Protein AF-A0A9E5YGX7-F1 (afdb_monomer_lite)

Foldseek 3Di:
DAAAPPPRDDDPPDDNLQRHDPVCCVPVVVPSVVVNVVSVQQPDADEAEWDDDDDPSPVDDTAAPVNSVVVQVVCVVVPHNHYYYPPVVRHDHDDD

pLDDT: mean 95.42, std 3.0, range [78.56, 98.44]

Secondary struct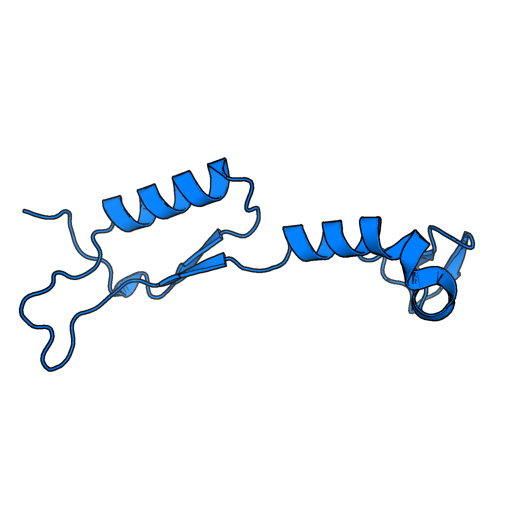ure (DSSP, 8-state):
-EE-TTT--EETTS-TTT-S-HHHHHHSHHHHHHHHHHHHHHHS-EEEEPP---TT-TTSPPPBHHHHHHHHHHHHHTT-SSEEEE-GGG-BSPP-

Sequence (96 aa):
MGTCNYCNTSGRTISNTIGYCADCIRDHFDVVWPQIKKVHDQSIPYSLLAFYPQFYLNDLPTTAKSHALRCREVALDAGLANVNIGNIHLLSKDYS

Radius of gyration: 20.81 Å; chains: 1; bounding box: 41×23×53 Å

Structure (mmCIF, N/CA/C/O backbone):
data_AF-A0A9E5YGX7-F1
#
_entry.id   AF-A0A9E5YGX7-F1
#
loop_
_atom_site.group_PDB
_atom_site.id
_atom_site.type_symbol
_atom_site.label_atom_id
_atom_site.label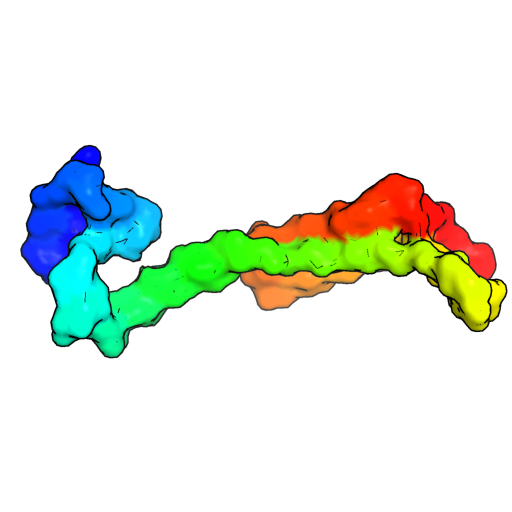_alt_id
_atom_site.label_comp_id
_atom_site.label_asym_id
_atom_site.label_entity_id
_atom_site.label_seq_id
_atom_site.pdbx_PDB_ins_code
_atom_site.Cartn_x
_atom_site.Cartn_y
_atom_site.Cartn_z
_atom_site.occupancy
_atom_site.B_iso_or_equiv
_atom_site.auth_seq_id
_atom_site.auth_comp_id
_atom_site.auth_asym_id
_atom_site.auth_atom_id
_atom_site.pdbx_PDB_model_num
ATOM 1 N N . MET A 1 1 ? -3.851 4.998 26.954 1.00 88.06 1 MET A N 1
ATOM 2 C CA . MET A 1 1 ? -4.954 4.050 27.214 1.00 88.06 1 MET A CA 1
ATOM 3 C C . MET A 1 1 ? -5.921 4.211 26.064 1.00 88.06 1 MET A C 1
ATOM 5 O O . MET A 1 1 ? -6.280 5.352 25.811 1.00 88.06 1 MET A O 1
ATOM 9 N N . GLY A 1 2 ? -6.206 3.147 25.315 1.00 95.38 2 GLY A N 1
ATOM 10 C CA . GLY A 1 2 ? -7.111 3.233 24.170 1.00 95.38 2 GL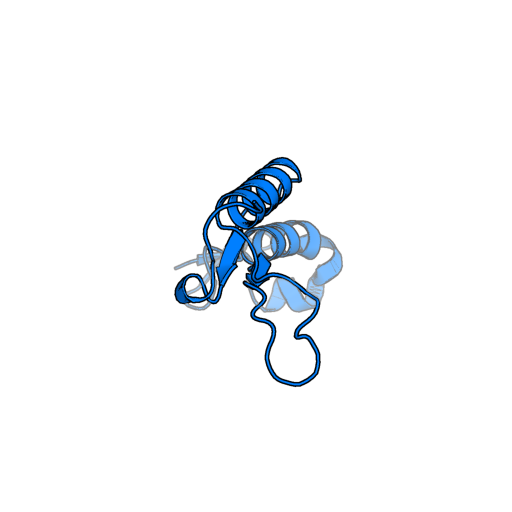Y A CA 1
ATOM 11 C C . GLY A 1 2 ? -8.540 2.884 24.535 1.00 95.38 2 GLY A C 1
ATOM 12 O O . GLY A 1 2 ? -8.769 2.265 25.575 1.00 95.38 2 GLY A O 1
ATOM 13 N N . THR A 1 3 ? -9.474 3.282 23.676 1.00 97.56 3 THR A N 1
ATOM 14 C CA . THR A 1 3 ? -10.917 3.120 23.878 1.00 97.56 3 THR A CA 1
ATOM 15 C C . THR A 1 3 ? -11.517 2.347 22.711 1.00 97.56 3 THR A C 1
ATOM 17 O O . THR A 1 3 ? -11.168 2.590 21.559 1.00 97.56 3 THR A O 1
ATOM 20 N N . CYS A 1 4 ? -12.392 1.389 23.011 1.00 97.62 4 CYS A N 1
ATOM 21 C CA . CYS A 1 4 ? -13.130 0.645 21.998 1.00 97.62 4 CYS A CA 1
ATOM 22 C C . CYS A 1 4 ? -14.292 1.485 21.454 1.00 97.62 4 CYS A C 1
ATOM 24 O O . CYS A 1 4 ? -15.166 1.883 22.218 1.00 97.62 4 CYS A O 1
ATOM 26 N N . ASN A 1 5 ? -14.360 1.669 20.139 1.00 97.25 5 ASN A N 1
ATOM 27 C CA . ASN A 1 5 ? -15.417 2.427 19.467 1.00 97.25 5 ASN A CA 1
ATOM 28 C C . ASN A 1 5 ? -16.765 1.680 19.399 1.00 97.25 5 ASN A C 1
ATOM 30 O O . ASN A 1 5 ? -17.759 2.270 18.993 1.00 97.25 5 ASN A O 1
ATOM 34 N N . TYR A 1 6 ? -16.809 0.394 19.780 1.00 97.50 6 TYR A N 1
ATOM 35 C CA . TYR A 1 6 ? -18.046 -0.396 19.846 1.00 97.50 6 TYR A CA 1
ATOM 36 C C . TYR A 1 6 ? -18.651 -0.412 21.259 1.00 97.50 6 TYR A C 1
ATOM 38 O O . TYR A 1 6 ? -19.779 0.025 21.457 1.00 97.50 6 TYR A O 1
ATOM 46 N N . CYS A 1 7 ? -17.899 -0.885 22.264 1.00 97.50 7 CYS A N 1
ATOM 47 C CA . CYS A 1 7 ? -18.395 -1.034 23.641 1.00 97.50 7 CYS A CA 1
ATOM 48 C C . CYS A 1 7 ? -17.987 0.099 24.598 1.00 97.50 7 CYS A C 1
ATOM 50 O O . CYS A 1 7 ? -18.325 0.046 25.778 1.00 97.50 7 CYS A O 1
ATOM 52 N N . ASN A 1 8 ? -17.229 1.098 24.132 1.00 97.50 8 ASN A N 1
ATOM 53 C CA . ASN A 1 8 ? -16.738 2.248 24.910 1.00 97.50 8 ASN A CA 1
ATOM 54 C C . ASN A 1 8 ? -15.806 1.915 26.091 1.00 97.50 8 ASN A C 1
ATOM 56 O O . ASN A 1 8 ? -15.463 2.795 26.880 1.00 97.50 8 ASN A O 1
ATOM 60 N N . THR A 1 9 ? -15.347 0.667 26.217 1.00 97.12 9 THR A N 1
ATOM 61 C CA . THR A 1 9 ? -14.396 0.288 27.271 1.00 97.12 9 THR A CA 1
ATOM 62 C C . THR A 1 9 ? -13.001 0.824 26.962 1.00 97.12 9 THR A C 1
ATOM 64 O O . THR A 1 9 ? -12.525 0.730 25.828 1.00 97.12 9 THR A O 1
ATOM 67 N N . SER A 1 10 ? -12.331 1.339 27.993 1.00 97.31 10 SER A N 1
ATOM 68 C CA . SER A 1 10 ? -10.945 1.805 27.929 1.00 97.31 10 SER A CA 1
ATOM 69 C C . SER A 1 10 ? -9.983 0.769 28.513 1.00 97.31 10 SER A C 1
ATOM 71 O O . SER A 1 10 ? -10.274 0.139 29.526 1.00 97.31 10 SER A O 1
ATOM 73 N N . GLY A 1 11 ? -8.806 0.605 27.909 1.00 96.56 11 GLY A N 1
ATOM 74 C CA . GLY A 1 11 ? -7.832 -0.402 28.328 1.00 96.56 11 GLY A CA 1
ATOM 75 C C . GLY A 1 11 ? -6.409 -0.107 27.864 1.00 96.56 11 GLY A C 1
ATOM 76 O O . GLY A 1 11 ? -6.175 0.594 26.878 1.00 96.56 11 GLY A O 1
ATOM 77 N N . ARG A 1 12 ? -5.415 -0.633 28.593 1.00 96.88 12 ARG A N 1
ATOM 78 C CA . ARG A 1 12 ? -3.991 -0.485 28.225 1.00 96.88 12 ARG A CA 1
ATOM 79 C C . ARG A 1 12 ? -3.617 -1.286 26.979 1.00 96.88 12 ARG A C 1
ATOM 81 O O . ARG A 1 12 ? -2.714 -0.884 26.261 1.00 96.88 12 ARG A O 1
ATOM 88 N N . THR A 1 13 ? -4.317 -2.389 26.736 1.00 96.06 13 THR A N 1
ATOM 89 C CA . THR A 1 13 ? -4.109 -3.292 25.596 1.00 96.06 13 THR A CA 1
ATOM 90 C C . THR A 1 13 ? -4.936 -2.909 24.367 1.00 96.06 13 THR A C 1
ATOM 92 O O . THR A 1 13 ? -4.821 -3.558 23.333 1.00 96.06 13 THR A O 1
ATOM 95 N N . ILE A 1 14 ? -5.763 -1.859 24.456 1.00 96.88 14 ILE A N 1
ATOM 96 C CA . ILE A 1 14 ? -6.549 -1.354 23.326 1.00 96.88 14 ILE A CA 1
ATOM 97 C C . ILE A 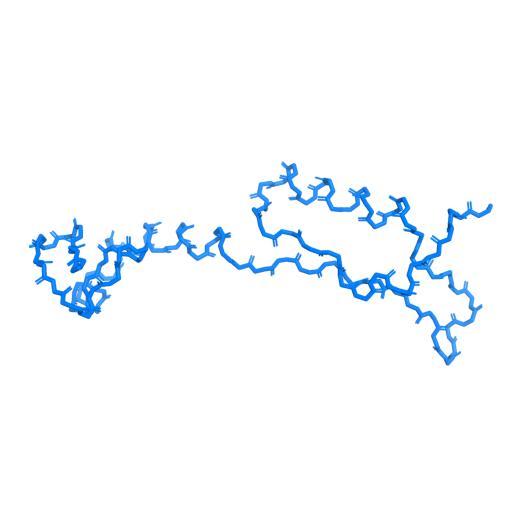1 14 ? -5.697 -0.345 22.553 1.00 96.88 14 ILE A C 1
ATOM 99 O O . ILE A 1 14 ? -5.220 0.643 23.115 1.00 96.88 14 ILE A O 1
ATOM 103 N N . SER A 1 15 ? -5.516 -0.593 21.255 1.00 95.00 15 SER A N 1
ATOM 104 C CA . SER A 1 15 ? -4.820 0.318 20.344 1.00 95.00 15 SER A CA 1
ATOM 105 C C . SER A 1 15 ? -5.715 1.500 19.967 1.00 95.00 15 SER A C 1
ATOM 107 O O . SER A 1 15 ? -6.854 1.297 19.556 1.00 95.00 15 SER A O 1
ATOM 109 N N . ASN A 1 16 ? -5.179 2.723 20.027 1.00 93.56 16 ASN A N 1
ATOM 110 C CA . ASN A 1 16 ? -5.850 3.923 19.504 1.00 93.56 16 ASN A CA 1
ATOM 111 C C . ASN A 1 16 ? -5.954 3.933 17.972 1.00 93.56 16 ASN A C 1
ATOM 113 O O . ASN A 1 16 ? -6.798 4.630 17.424 1.00 93.56 16 ASN A O 1
ATOM 117 N N . THR A 1 17 ? -5.091 3.179 17.287 1.00 94.06 17 THR A N 1
ATOM 118 C CA . THR A 1 17 ? -5.079 3.091 15.823 1.00 94.06 17 THR A CA 1
ATOM 119 C C . THR A 1 17 ? -6.140 2.120 15.323 1.00 94.06 17 THR A C 1
ATOM 121 O O . THR A 1 17 ? -6.886 2.452 14.413 1.00 94.06 17 THR A O 1
ATOM 124 N N . ILE A 1 18 ? -6.236 0.931 15.932 1.00 94.62 18 ILE A N 1
ATOM 125 C CA . ILE A 1 18 ? -7.282 -0.044 15.578 1.00 94.62 18 ILE A CA 1
ATOM 126 C C . ILE A 1 18 ? -8.635 0.409 16.144 1.00 94.62 18 ILE A C 1
ATOM 128 O O . ILE A 1 18 ? -9.649 0.289 15.468 1.00 94.62 18 ILE A O 1
ATOM 132 N N . GLY A 1 19 ? -8.659 0.946 17.370 1.00 95.94 19 GLY A N 1
ATOM 133 C CA . GLY A 1 19 ? -9.852 1.541 17.980 1.00 95.94 19 GLY A CA 1
ATOM 134 C C . GLY A 1 19 ? -10.899 0.542 18.479 1.00 95.94 19 GLY A C 1
ATOM 135 O O . GLY A 1 19 ? -12.011 0.945 18.799 1.00 95.94 19 GLY A O 1
ATOM 136 N N . TYR A 1 20 ? -10.580 -0.752 18.558 1.00 97.50 20 TYR A N 1
ATOM 137 C CA . TYR A 1 20 ? -11.488 -1.789 19.062 1.00 97.50 20 TYR A CA 1
ATOM 138 C C . TYR A 1 20 ? -10.763 -2.718 20.040 1.00 97.50 20 TYR A C 1
ATOM 140 O O . TYR A 1 20 ? -9.572 -2.994 19.885 1.00 97.50 20 TYR A O 1
ATOM 148 N N . CYS A 1 21 ? -11.470 -3.185 21.073 1.00 97.19 21 CYS A N 1
ATOM 149 C CA . CYS A 1 21 ? -10.939 -4.193 21.988 1.00 97.19 21 CYS A CA 1
ATOM 150 C C . CYS A 1 21 ? -10.986 -5.591 21.356 1.00 97.19 21 CYS A C 1
ATOM 152 O O . CYS A 1 21 ? -11.727 -5.838 20.406 1.00 97.19 21 CYS A O 1
ATOM 154 N N . ALA A 1 22 ? -10.209 -6.519 21.915 1.00 97.12 22 ALA A N 1
ATOM 155 C CA . ALA A 1 22 ? -10.113 -7.877 21.392 1.00 97.12 22 ALA A CA 1
ATOM 156 C C . ALA A 1 22 ? -11.457 -8.632 21.425 1.00 97.12 22 ALA A C 1
ATOM 158 O O . ALA A 1 22 ? -11.719 -9.417 20.520 1.00 97.12 22 ALA A O 1
ATOM 159 N N . ASP A 1 23 ? -12.308 -8.375 22.421 1.00 97.88 23 ASP A N 1
ATOM 160 C CA . ASP A 1 23 ? -13.607 -9.048 22.561 1.00 97.88 23 ASP A CA 1
ATOM 161 C C . ASP A 1 23 ? -14.576 -8.601 21.459 1.00 97.88 23 ASP A C 1
ATOM 163 O O . ASP A 1 23 ? -15.079 -9.426 20.706 1.00 97.88 23 ASP A O 1
ATOM 167 N N . CYS A 1 24 ? -14.725 -7.288 21.239 1.00 97.81 24 CYS A N 1
ATOM 168 C CA . CYS A 1 24 ? -15.575 -6.770 20.160 1.00 97.81 24 CYS A CA 1
ATOM 169 C C . CYS A 1 24 ? -15.103 -7.193 18.763 1.00 97.81 24 CYS A C 1
ATOM 171 O O . CYS A 1 24 ? -15.930 -7.397 17.881 1.00 97.81 24 CYS A O 1
ATOM 173 N N . ILE A 1 25 ? -13.791 -7.342 18.549 1.00 97.31 25 ILE A N 1
ATOM 174 C CA . ILE A 1 25 ? -13.261 -7.854 17.277 1.00 97.31 25 ILE A CA 1
ATOM 175 C C . ILE A 1 25 ? -13.690 -9.307 17.047 1.00 97.31 25 ILE A C 1
ATOM 177 O O . ILE A 1 25 ? -14.002 -9.662 15.916 1.00 97.31 25 ILE A O 1
ATOM 181 N N . ARG A 1 26 ? -13.706 -10.145 18.089 1.00 97.56 26 ARG A N 1
ATOM 182 C CA . ARG A 1 26 ? -14.077 -11.563 17.973 1.00 97.56 26 ARG A CA 1
ATOM 183 C C . ARG A 1 26 ? -15.586 -11.766 17.875 1.00 97.56 26 ARG A C 1
ATOM 185 O O . ARG A 1 26 ? -16.025 -12.556 17.048 1.00 97.56 26 ARG A O 1
ATOM 192 N N . ASP A 1 27 ? -16.355 -11.032 18.674 1.00 98.38 27 ASP A N 1
ATOM 193 C CA . ASP A 1 27 ? -17.791 -11.279 18.852 1.00 98.38 27 ASP A CA 1
ATOM 194 C C . ASP A 1 27 ? -18.669 -10.473 17.883 1.00 98.38 27 ASP A C 1
ATOM 196 O O . ASP A 1 27 ? -19.828 -10.816 17.645 1.00 98.38 27 ASP A O 1
ATOM 200 N N . HIS A 1 28 ? -18.135 -9.385 17.318 1.00 97.69 28 HIS A N 1
ATOM 201 C CA . HIS A 1 28 ? -18.878 -8.445 16.472 1.00 97.69 28 HIS A CA 1
ATOM 202 C C . HIS A 1 28 ? -18.122 -8.098 15.186 1.00 97.69 28 HIS A C 1
ATOM 204 O O . HIS A 1 28 ? -18.234 -6.978 14.681 1.00 97.69 28 HIS A O 1
ATOM 210 N N . PHE A 1 29 ? -17.347 -9.054 14.661 1.00 97.38 29 PHE A N 1
ATOM 211 C CA . PHE A 1 29 ? -16.433 -8.837 13.540 1.00 97.38 29 PHE A CA 1
ATOM 212 C C . PHE A 1 29 ? -17.109 -8.154 12.348 1.00 97.38 29 PHE A C 1
ATOM 214 O O . PHE A 1 29 ? -16.612 -7.133 11.887 1.00 97.38 29 PHE A O 1
ATOM 221 N N . ASP A 1 30 ? -18.276 -8.630 11.912 1.00 97.81 30 ASP A N 1
ATOM 222 C CA . ASP A 1 30 ? -18.984 -8.074 10.748 1.00 97.81 30 ASP A CA 1
ATOM 223 C C . ASP A 1 30 ? -19.356 -6.591 10.911 1.00 97.81 30 ASP A C 1
ATOM 225 O O . ASP A 1 30 ? -19.413 -5.845 9.934 1.00 97.81 30 ASP A O 1
ATOM 229 N N . VAL A 1 31 ? -19.571 -6.144 12.152 1.00 97.25 31 VAL A N 1
ATOM 230 C CA . VAL A 1 31 ? -19.933 -4.757 12.469 1.00 97.25 31 VAL A CA 1
ATOM 231 C C . VAL A 1 31 ? -18.700 -3.859 12.551 1.00 97.25 31 VAL A C 1
ATOM 233 O O . VAL A 1 31 ? -18.750 -2.711 12.111 1.00 97.25 31 VAL A O 1
ATOM 236 N N . VAL A 1 32 ? -17.594 -4.355 13.115 1.00 97.19 32 VAL A N 1
ATOM 237 C CA . VAL A 1 32 ? -16.381 -3.549 13.359 1.00 97.19 32 VAL A CA 1
ATOM 238 C C . VAL A 1 32 ? -15.364 -3.619 12.216 1.00 97.19 32 VAL A C 1
ATOM 240 O O . VAL A 1 32 ? -14.527 -2.723 12.063 1.00 97.19 32 VAL A O 1
ATOM 243 N N . TRP A 1 33 ? -15.426 -4.670 11.395 1.00 97.38 33 TRP A N 1
ATOM 244 C CA . TRP A 1 33 ? -14.497 -4.919 10.297 1.00 97.38 33 TRP A CA 1
ATOM 245 C C . TRP A 1 33 ? -14.426 -3.781 9.277 1.00 97.38 33 TRP A C 1
ATOM 247 O O . TRP A 1 33 ? -13.307 -3.435 8.902 1.00 97.38 33 TRP A O 1
ATOM 257 N N . PRO A 1 34 ? -15.523 -3.126 8.847 1.00 96.44 34 PRO A N 1
ATOM 258 C CA . PRO A 1 34 ? -15.435 -2.051 7.858 1.00 96.44 34 PRO A CA 1
ATOM 259 C C . PRO A 1 34 ? -14.494 -0.910 8.271 1.00 96.44 34 PRO A C 1
ATOM 261 O O . PRO A 1 34 ? -13.813 -0.330 7.428 1.00 96.44 34 PRO A O 1
ATOM 264 N N . GLN A 1 35 ? -14.423 -0.585 9.562 1.00 94.75 35 GLN A N 1
ATOM 265 C CA . GLN A 1 35 ? -13.531 0.436 10.105 1.00 94.75 35 GLN A CA 1
ATOM 266 C C . GLN A 1 35 ? -12.105 -0.102 10.267 1.00 94.75 35 GLN A C 1
ATOM 268 O O . GLN A 1 35 ? -11.159 0.580 9.881 1.00 94.75 35 GLN A O 1
ATOM 273 N N . ILE A 1 36 ? -11.943 -1.328 10.776 1.00 95.62 36 ILE A N 1
ATOM 274 C CA . ILE A 1 36 ? -10.627 -1.979 10.919 1.00 95.62 36 ILE A CA 1
ATOM 275 C C . ILE A 1 36 ? -9.956 -2.141 9.549 1.00 95.62 36 ILE A C 1
ATOM 277 O O . ILE A 1 36 ? -8.776 -1.828 9.385 1.00 95.62 36 ILE A O 1
ATOM 281 N N . LYS A 1 37 ? -10.724 -2.546 8.535 1.00 95.44 37 LYS A N 1
ATOM 282 C CA . LYS A 1 37 ? -10.269 -2.674 7.152 1.00 95.44 37 LYS A CA 1
ATOM 283 C C . LYS A 1 37 ? -9.697 -1.361 6.626 1.00 95.44 37 LYS A C 1
ATOM 285 O O . LYS A 1 37 ? -8.626 -1.386 6.037 1.00 95.44 37 LYS A O 1
ATOM 290 N N . LYS A 1 38 ? -10.345 -0.218 6.881 1.00 92.31 38 LYS A N 1
ATOM 291 C CA . LYS A 1 38 ? -9.833 1.096 6.441 1.00 92.31 38 LYS A CA 1
ATOM 292 C C . LYS A 1 38 ? -8.442 1.396 7.002 1.00 92.31 38 LYS A C 1
ATOM 294 O O . LYS A 1 38 ? -7.601 1.925 6.283 1.00 92.31 38 LYS A O 1
ATOM 299 N N . VAL A 1 39 ? -8.190 1.033 8.260 1.00 92.62 39 VAL A N 1
ATOM 300 C CA . VAL A 1 39 ? -6.873 1.200 8.899 1.00 92.62 39 VAL A CA 1
ATOM 301 C C . VAL A 1 39 ? -5.824 0.306 8.228 1.00 92.62 39 VAL A C 1
ATOM 303 O O . VAL A 1 39 ? -4.699 0.742 7.970 1.00 92.62 39 VAL A O 1
ATOM 306 N N . HIS A 1 40 ? -6.183 -0.938 7.904 1.00 92.31 40 HIS A N 1
ATOM 307 C CA . HIS A 1 40 ? -5.296 -1.838 7.167 1.00 92.31 40 HIS A CA 1
ATOM 308 C C . HIS A 1 40 ? -5.028 -1.353 5.741 1.00 92.31 40 HIS A C 1
ATOM 310 O O . HIS A 1 40 ? -3.868 -1.248 5.356 1.00 92.31 40 HIS A O 1
ATOM 316 N N . ASP A 1 41 ? -6.060 -0.982 4.986 1.00 91.94 41 ASP A N 1
ATOM 317 C CA . ASP A 1 41 ? -5.932 -0.514 3.600 1.00 91.94 41 ASP A CA 1
ATOM 318 C C . ASP A 1 41 ? -4.941 0.658 3.476 1.00 91.94 41 ASP A C 1
ATOM 320 O O . ASP A 1 41 ? -4.157 0.714 2.534 1.00 91.94 41 ASP A O 1
ATOM 324 N N . GLN A 1 42 ? -4.925 1.572 4.451 1.00 89.56 42 GLN A N 1
ATOM 325 C CA . GLN A 1 42 ? -4.007 2.716 4.466 1.00 89.56 42 GLN A CA 1
ATOM 326 C C . GLN A 1 42 ? -2.563 2.354 4.841 1.00 89.56 42 GLN A C 1
ATOM 328 O O . GLN A 1 42 ? -1.640 3.096 4.506 1.00 89.56 42 GLN A O 1
ATOM 333 N N . SER A 1 43 ? -2.356 1.252 5.562 1.00 90.75 43 SER A N 1
ATOM 334 C CA . SER A 1 43 ? -1.046 0.873 6.103 1.00 90.75 43 SER A CA 1
ATOM 335 C C . SER A 1 43 ? -0.332 -0.200 5.287 1.00 90.75 43 SER A C 1
ATOM 337 O O . SER A 1 43 ? 0.895 -0.285 5.372 1.00 90.75 43 SER A O 1
ATOM 339 N N . ILE A 1 44 ? -1.050 -0.981 4.473 1.00 93.69 44 ILE A N 1
ATOM 340 C CA . ILE A 1 44 ? -0.454 -2.019 3.623 1.00 93.69 44 ILE A CA 1
ATOM 341 C C . ILE A 1 44 ? 0.521 -1.368 2.626 1.00 93.69 44 ILE A C 1
ATOM 343 O O . ILE A 1 44 ? 0.109 -0.524 1.828 1.00 93.69 44 ILE A O 1
ATOM 347 N N . PRO A 1 45 ? 1.815 -1.735 2.653 1.00 94.81 45 PRO A N 1
ATOM 348 C CA . PRO A 1 45 ? 2.793 -1.162 1.745 1.00 94.81 45 PRO A CA 1
ATOM 349 C C . PRO A 1 45 ? 2.595 -1.684 0.320 1.00 94.81 45 PRO A C 1
ATOM 351 O O . PRO A 1 45 ? 2.469 -2.887 0.091 1.00 94.81 45 PRO A O 1
ATOM 354 N N . TYR A 1 46 ? 2.657 -0.774 -0.646 1.00 95.88 46 TYR A N 1
ATOM 355 C CA . TYR A 1 46 ? 2.729 -1.071 -2.070 1.00 95.88 46 TYR A CA 1
ATOM 356 C C . TYR A 1 46 ? 4.131 -0.728 -2.588 1.00 95.88 46 TYR A C 1
ATOM 358 O O . TYR A 1 46 ? 4.475 0.438 -2.799 1.00 95.88 46 TYR A O 1
ATOM 366 N N . SER A 1 47 ? 4.968 -1.756 -2.736 1.00 96.19 47 SER A N 1
ATOM 367 C CA . SER A 1 47 ? 6.373 -1.614 -3.133 1.00 96.19 47 SER A CA 1
ATOM 368 C C . SER A 1 47 ? 6.565 -1.872 -4.628 1.00 96.19 47 SER A C 1
ATOM 370 O O . SER A 1 47 ? 6.451 -3.002 -5.096 1.00 96.19 47 SER A O 1
ATOM 372 N N . LEU A 1 48 ? 6.922 -0.824 -5.368 1.00 97.44 48 LEU A N 1
ATOM 373 C CA . LEU A 1 48 ? 7.339 -0.887 -6.767 1.00 97.44 48 LEU A CA 1
ATOM 374 C C . LEU A 1 48 ? 8.825 -1.257 -6.830 1.00 97.44 48 LEU A C 1
ATOM 376 O O . LEU A 1 48 ? 9.674 -0.467 -6.423 1.00 97.44 48 LEU A O 1
ATOM 380 N N . LEU A 1 49 ? 9.160 -2.454 -7.307 1.00 96.94 49 LEU A N 1
ATOM 381 C CA . LEU A 1 49 ? 10.548 -2.922 -7.347 1.00 96.94 49 LEU A CA 1
ATOM 382 C C . LEU A 1 49 ? 11.242 -2.496 -8.643 1.00 96.94 49 LEU A C 1
ATOM 384 O O . LEU A 1 49 ? 10.74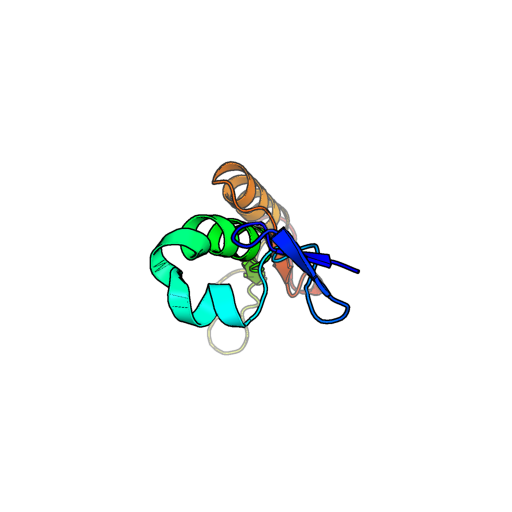0 -2.761 -9.734 1.00 96.94 49 LEU A O 1
ATOM 388 N N . ALA A 1 50 ? 12.418 -1.875 -8.521 1.00 96.62 50 ALA A N 1
ATOM 389 C CA . ALA A 1 50 ? 13.292 -1.639 -9.663 1.00 96.62 50 ALA A CA 1
ATOM 390 C C . ALA A 1 50 ? 13.729 -2.973 -10.288 1.00 96.62 50 ALA A C 1
ATOM 392 O O . ALA A 1 50 ? 14.243 -3.855 -9.593 1.00 96.62 50 ALA A O 1
ATOM 393 N N . PHE A 1 51 ? 13.545 -3.101 -11.600 1.00 95.12 51 PHE A N 1
ATOM 394 C CA . PHE A 1 51 ? 14.000 -4.250 -12.367 1.00 95.12 51 PHE A CA 1
ATOM 395 C C . PHE A 1 51 ? 15.445 -4.047 -12.827 1.00 95.12 51 PHE A C 1
ATOM 397 O O . PHE A 1 51 ? 15.790 -3.005 -13.393 1.00 95.12 51 PHE A O 1
ATOM 404 N N . TYR A 1 52 ? 16.271 -5.068 -12.597 1.00 93.50 52 TYR A N 1
ATOM 405 C CA . TYR A 1 52 ? 17.644 -5.143 -13.075 1.00 93.50 52 TYR A CA 1
ATOM 406 C C . TYR A 1 52 ? 17.843 -6.460 -13.842 1.00 93.50 52 TYR A C 1
ATOM 408 O O . TYR A 1 52 ? 17.735 -7.530 -13.234 1.00 93.50 52 TYR A O 1
ATOM 416 N N . PRO A 1 53 ? 18.107 -6.405 -15.157 1.00 93.12 53 PRO A N 1
ATOM 417 C CA . PRO A 1 53 ? 18.256 -7.580 -16.000 1.00 93.12 53 PRO A CA 1
ATOM 418 C C . PRO A 1 53 ? 19.582 -8.280 -15.683 1.00 93.12 53 PRO A C 1
ATOM 420 O O . PRO A 1 53 ? 20.651 -7.872 -16.131 1.00 93.12 53 PRO A O 1
ATOM 423 N N . GLN A 1 54 ? 19.513 -9.347 -14.890 1.00 89.12 54 GLN A N 1
ATOM 424 C CA . GLN A 1 54 ? 20.630 -10.262 -14.662 1.00 89.12 54 GLN A CA 1
ATOM 425 C C . GLN A 1 54 ? 20.386 -11.564 -15.442 1.00 89.12 54 GLN A C 1
ATOM 427 O O . GLN A 1 54 ? 19.241 -11.939 -15.695 1.00 89.12 54 GLN A O 1
ATOM 432 N N . PHE A 1 55 ? 21.463 -12.287 -15.766 1.00 89.88 55 PHE A N 1
ATOM 433 C CA . PHE A 1 55 ? 21.425 -13.581 -16.461 1.00 89.88 55 PHE A CA 1
ATOM 434 C C . PHE A 1 55 ? 20.948 -13.464 -17.922 1.00 89.88 55 PHE A C 1
ATOM 436 O O . PHE A 1 55 ? 21.470 -12.623 -18.649 1.00 89.88 55 PHE A O 1
ATOM 443 N N . TYR A 1 56 ? 20.016 -14.306 -18.379 1.00 92.75 56 TYR A N 1
ATOM 444 C CA . TYR A 1 56 ? 19.575 -14.378 -19.784 1.00 92.75 56 TYR A CA 1
ATOM 445 C C . TYR A 1 56 ? 18.623 -13.253 -20.235 1.00 92.75 56 TYR A C 1
ATOM 447 O O . TYR A 1 56 ? 18.069 -13.343 -21.321 1.00 92.75 56 TYR A O 1
ATOM 455 N N . LEU A 1 57 ? 18.425 -12.206 -19.432 1.00 93.94 57 LEU A N 1
ATOM 456 C CA . LEU A 1 57 ? 17.517 -11.087 -19.741 1.00 93.94 57 LEU A CA 1
ATOM 457 C C . LEU A 1 57 ? 18.264 -9.887 -20.345 1.00 93.94 57 LEU A C 1
ATOM 459 O O . LEU A 1 57 ? 17.937 -8.738 -20.062 1.00 93.94 57 LEU A O 1
ATOM 463 N N . ASN A 1 58 ? 19.321 -10.139 -21.119 1.00 87.00 58 ASN A N 1
ATOM 464 C CA . ASN A 1 58 ? 20.209 -9.097 -21.647 1.00 87.00 58 ASN A CA 1
ATOM 465 C C . ASN A 1 58 ? 19.582 -8.240 -22.764 1.00 87.00 58 ASN A C 1
ATOM 467 O O . ASN A 1 58 ? 20.212 -7.293 -23.230 1.00 87.00 58 ASN A O 1
ATOM 471 N N . ASP A 1 59 ? 18.364 -8.569 -23.181 1.00 92.31 59 ASP A N 1
ATOM 472 C CA . ASP A 1 59 ? 17.541 -7.861 -24.157 1.00 92.31 59 ASP A CA 1
ATOM 473 C C . ASP A 1 59 ? 16.585 -6.834 -23.522 1.00 92.31 59 ASP A C 1
ATOM 475 O O . ASP A 1 59 ? 15.996 -6.020 -24.235 1.00 92.31 59 ASP A O 1
ATOM 479 N N . LEU A 1 60 ? 16.444 -6.826 -22.192 1.00 92.94 60 LEU A N 1
ATOM 480 C CA . LEU A 1 60 ? 15.583 -5.891 -21.468 1.00 92.94 60 LEU A CA 1
ATOM 481 C C . LEU A 1 60 ? 16.390 -4.764 -20.807 1.00 92.94 60 LEU A C 1
ATOM 483 O O . LEU A 1 60 ? 17.488 -5.003 -20.305 1.00 92.94 60 LEU A O 1
ATOM 487 N N . PRO A 1 61 ? 15.854 -3.530 -20.735 1.00 93.69 61 PRO A N 1
ATOM 488 C CA . PRO A 1 61 ? 16.495 -2.454 -19.995 1.00 93.69 61 PRO A CA 1
ATOM 489 C C . PRO A 1 61 ? 16.250 -2.585 -18.484 1.00 93.69 61 PRO A C 1
ATOM 491 O O . PRO A 1 61 ? 15.263 -3.161 -18.025 1.00 93.69 61 PRO A O 1
ATOM 494 N N . THR A 1 62 ? 17.121 -1.962 -17.695 1.00 96.00 62 THR A N 1
ATOM 495 C CA . THR A 1 62 ? 16.833 -1.627 -16.292 1.00 96.00 62 THR A CA 1
ATOM 496 C C . THR A 1 62 ? 15.665 -0.646 -16.205 1.00 96.00 62 THR A C 1
ATOM 498 O O . THR A 1 62 ? 15.447 0.150 -17.118 1.00 96.00 62 THR A O 1
ATOM 501 N N . THR A 1 63 ? 14.919 -0.647 -15.097 1.00 96.94 63 THR A N 1
ATOM 502 C CA . THR A 1 63 ? 13.844 0.341 -14.909 1.00 96.94 63 THR A CA 1
ATOM 503 C C . THR A 1 63 ? 14.412 1.761 -14.868 1.00 96.94 63 THR A C 1
ATOM 505 O O . THR A 1 63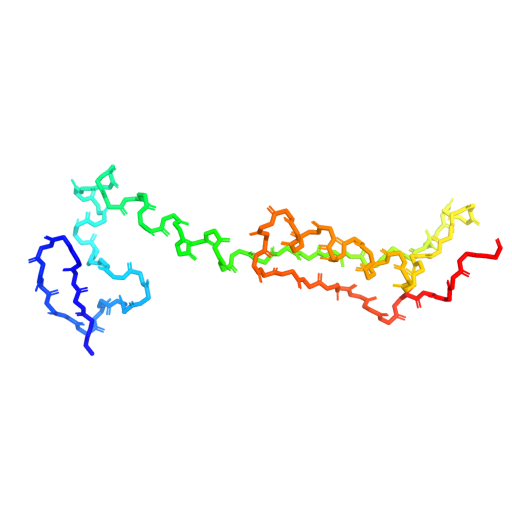 ? 15.179 2.111 -13.967 1.00 96.94 63 THR A O 1
ATOM 508 N N . ALA A 1 64 ? 13.980 2.607 -15.804 1.00 97.31 64 ALA A N 1
ATOM 509 C CA . ALA A 1 64 ? 14.330 4.022 -15.805 1.00 97.31 64 ALA A CA 1
ATOM 510 C C . ALA A 1 64 ? 13.739 4.751 -14.589 1.00 97.31 64 ALA A C 1
ATOM 512 O O . ALA A 1 64 ? 12.595 4.509 -14.185 1.00 97.31 64 ALA A O 1
ATOM 513 N N . LYS A 1 65 ? 14.476 5.726 -14.048 1.00 97.12 65 LYS A N 1
ATOM 514 C CA . LYS A 1 65 ? 14.015 6.532 -12.910 1.00 97.12 65 LYS A CA 1
ATOM 515 C C . LYS A 1 65 ? 12.705 7.266 -13.201 1.00 97.12 65 LYS A C 1
ATOM 517 O O . LYS A 1 65 ? 11.818 7.247 -12.350 1.00 97.12 65 LYS A O 1
ATOM 522 N N . SER A 1 66 ? 12.546 7.871 -14.384 1.00 97.12 66 SER A N 1
ATOM 523 C CA . SER A 1 66 ? 11.279 8.532 -14.733 1.00 97.12 66 SER A CA 1
ATOM 524 C C . SER A 1 66 ? 10.116 7.545 -14.798 1.00 97.12 66 SER A C 1
ATOM 526 O O . SER A 1 66 ? 9.020 7.869 -14.355 1.00 97.12 66 SER A O 1
ATOM 528 N N . HIS A 1 67 ? 10.350 6.324 -15.292 1.00 97.56 67 HIS A N 1
ATOM 529 C CA . HIS A 1 67 ? 9.330 5.282 -15.356 1.00 97.56 67 HIS A CA 1
ATOM 530 C C . HIS A 1 67 ? 8.865 4.889 -13.949 1.00 97.56 67 HIS A C 1
ATOM 532 O O . HIS A 1 67 ? 7.667 4.910 -13.681 1.00 97.56 67 HIS A O 1
ATOM 538 N N . ALA A 1 68 ? 9.794 4.604 -13.031 1.00 97.88 68 ALA A N 1
ATOM 539 C CA . ALA A 1 68 ? 9.454 4.246 -11.653 1.00 97.88 68 ALA A CA 1
ATOM 540 C C . ALA A 1 68 ? 8.677 5.365 -10.933 1.00 97.88 68 ALA A C 1
ATOM 542 O O . ALA A 1 68 ? 7.715 5.091 -10.214 1.00 97.88 68 ALA A O 1
ATOM 543 N N . LEU A 1 69 ? 9.062 6.629 -11.154 1.00 97.56 69 LEU A N 1
ATOM 544 C CA . LEU A 1 69 ? 8.368 7.786 -10.584 1.00 97.56 69 LEU A CA 1
ATOM 545 C C . LEU A 1 69 ? 6.946 7.943 -11.136 1.00 97.56 69 LEU A C 1
ATOM 547 O O . LEU A 1 69 ? 6.031 8.144 -10.343 1.00 97.56 69 LEU A O 1
ATOM 551 N N . ARG A 1 70 ? 6.741 7.768 -12.449 1.00 98.19 70 ARG A N 1
ATOM 552 C CA . ARG A 1 70 ? 5.396 7.773 -13.052 1.00 98.19 70 ARG A CA 1
ATOM 553 C C . ARG A 1 70 ? 4.514 6.661 -12.491 1.00 98.19 70 ARG A C 1
ATOM 555 O O . ARG A 1 70 ? 3.367 6.909 -12.147 1.00 98.19 70 ARG A O 1
ATOM 562 N N . CYS A 1 71 ? 5.040 5.444 -12.341 1.00 98.00 71 CYS A N 1
ATOM 563 C CA . CYS A 1 71 ? 4.285 4.351 -11.721 1.00 98.00 71 CYS A CA 1
ATOM 564 C C . CYS A 1 71 ? 3.880 4.678 -10.279 1.00 98.00 71 CYS A C 1
ATOM 566 O O . CYS A 1 71 ? 2.770 4.353 -9.865 1.00 98.00 71 CYS A O 1
ATOM 568 N N . ARG A 1 72 ? 4.765 5.334 -9.517 1.00 98.06 72 ARG A N 1
ATOM 569 C CA . ARG A 1 72 ? 4.451 5.787 -8.159 1.00 98.06 72 ARG A CA 1
ATOM 570 C C . ARG A 1 72 ? 3.348 6.843 -8.154 1.00 98.06 72 ARG A C 1
ATOM 572 O O . ARG A 1 72 ? 2.476 6.766 -7.302 1.00 98.06 72 ARG A O 1
ATOM 579 N N . GLU A 1 73 ? 3.390 7.805 -9.067 1.00 98.25 73 GLU A N 1
ATOM 580 C CA . GLU A 1 73 ? 2.353 8.834 -9.210 1.00 98.25 73 GLU A CA 1
ATOM 581 C C . GLU A 1 73 ? 0.988 8.209 -9.520 1.00 98.25 73 GLU A C 1
ATOM 583 O O . GLU A 1 73 ? 0.053 8.390 -8.750 1.00 98.25 73 GLU A O 1
ATOM 588 N N . VAL A 1 74 ? 0.915 7.337 -10.530 1.00 98.44 74 VAL A N 1
ATOM 589 C CA . VAL A 1 74 ? -0.322 6.617 -10.883 1.00 98.44 74 VAL A CA 1
ATOM 590 C C . VAL A 1 74 ? -0.863 5.788 -9.712 1.00 98.44 74 VAL A C 1
ATOM 592 O O . VAL A 1 74 ? -2.070 5.726 -9.497 1.00 98.44 74 VAL A O 1
ATOM 595 N N . ALA A 1 75 ? 0.014 5.151 -8.932 1.00 97.69 75 ALA A N 1
ATOM 596 C CA . ALA A 1 75 ? -0.389 4.394 -7.749 1.00 97.69 75 ALA A CA 1
ATOM 597 C C . ALA A 1 75 ? -1.008 5.291 -6.660 1.00 97.69 75 ALA A C 1
ATOM 599 O O . ALA A 1 75 ? -2.000 4.902 -6.042 1.00 97.69 75 ALA A O 1
ATOM 600 N N . LEU A 1 76 ? -0.448 6.486 -6.442 1.00 96.62 76 LEU A N 1
ATOM 601 C CA . LEU A 1 76 ? -1.003 7.475 -5.513 1.00 96.62 76 LEU A CA 1
ATOM 602 C C . LEU A 1 76 ? -2.355 8.005 -6.013 1.00 96.62 76 LEU A C 1
ATOM 604 O O . LEU A 1 76 ? -3.304 8.059 -5.233 1.00 96.62 76 LEU A O 1
ATOM 608 N N . ASP A 1 77 ? -2.471 8.311 -7.306 1.00 97.88 77 ASP A N 1
ATOM 609 C CA . ASP A 1 77 ? -3.714 8.787 -7.930 1.00 97.88 77 ASP A CA 1
ATOM 610 C C . ASP A 1 77 ? -4.835 7.738 -7.880 1.00 97.88 77 ASP A C 1
ATOM 612 O O . ASP A 1 77 ? -6.012 8.077 -7.759 1.00 97.88 77 ASP A O 1
ATOM 616 N N . ALA A 1 78 ? -4.480 6.450 -7.899 1.00 96.56 78 ALA A N 1
ATOM 617 C CA . ALA A 1 78 ? -5.413 5.342 -7.695 1.00 96.56 78 ALA A CA 1
ATOM 618 C C . ALA A 1 78 ? -5.884 5.188 -6.231 1.00 96.56 78 ALA A C 1
ATOM 620 O O . ALA A 1 78 ? -6.713 4.324 -5.940 1.00 96.56 78 ALA A O 1
ATOM 621 N N . GLY A 1 79 ? -5.374 6.005 -5.304 1.00 94.06 79 GLY A N 1
ATOM 622 C CA . GLY A 1 79 ? -5.783 6.036 -3.899 1.00 94.06 79 GLY A CA 1
ATOM 623 C C . GLY A 1 79 ? -4.931 5.187 -2.953 1.00 94.06 79 GLY A C 1
ATOM 624 O O . GLY A 1 79 ? -5.309 5.015 -1.792 1.00 94.06 79 GLY A O 1
ATOM 625 N N . LEU A 1 80 ? -3.787 4.656 -3.399 1.00 95.19 80 LEU A N 1
ATOM 626 C CA . LEU A 1 80 ? -2.861 3.957 -2.505 1.00 95.19 80 LEU A CA 1
ATOM 627 C C . LEU A 1 80 ? -2.108 4.970 -1.636 1.00 95.19 80 LEU A C 1
ATOM 629 O O . LEU A 1 80 ? -1.467 5.884 -2.144 1.00 95.19 80 LEU A O 1
ATOM 633 N N . ALA A 1 81 ? -2.145 4.789 -0.316 1.00 93.06 81 ALA A N 1
ATOM 634 C CA . ALA A 1 81 ? -1.539 5.734 0.626 1.00 93.06 81 ALA A CA 1
ATOM 635 C C . ALA A 1 81 ? -0.060 5.434 0.940 1.00 93.06 81 ALA A C 1
ATOM 637 O O . ALA A 1 81 ? 0.714 6.348 1.219 1.00 93.06 81 ALA A O 1
ATOM 638 N N . ASN A 1 82 ? 0.347 4.161 0.891 1.00 95.81 82 ASN A N 1
ATOM 639 C CA . ASN A 1 82 ? 1.674 3.709 1.316 1.00 95.81 82 ASN A CA 1
ATOM 640 C C . ASN A 1 82 ? 2.486 3.140 0.139 1.00 95.81 82 ASN A C 1
ATOM 642 O O . ASN A 1 82 ? 2.736 1.938 0.060 1.00 95.81 82 ASN A O 1
ATOM 646 N N . VAL A 1 83 ? 2.881 4.005 -0.803 1.00 97.38 83 VAL A N 1
ATOM 647 C CA . VAL A 1 83 ? 3.619 3.611 -2.019 1.00 97.38 83 VAL A CA 1
ATOM 648 C C . VAL A 1 83 ? 5.109 3.942 -1.910 1.00 97.38 83 VAL A C 1
ATOM 650 O O . VAL A 1 83 ? 5.490 5.103 -1.724 1.00 97.38 83 VAL A O 1
ATOM 653 N N . ASN A 1 84 ? 5.970 2.943 -2.110 1.00 96.62 84 ASN A N 1
ATOM 654 C CA . ASN A 1 84 ? 7.428 3.097 -2.102 1.00 96.62 84 ASN A CA 1
ATOM 655 C C . ASN A 1 84 ? 8.080 2.454 -3.334 1.00 96.62 84 ASN A C 1
ATOM 657 O O . ASN A 1 84 ? 7.548 1.508 -3.905 1.00 96.62 84 ASN A O 1
ATOM 661 N N . ILE A 1 85 ? 9.241 2.976 -3.739 1.00 97.94 85 ILE A N 1
ATOM 662 C CA . ILE A 1 85 ? 10.066 2.378 -4.795 1.00 97.94 85 ILE A CA 1
ATOM 663 C C . ILE A 1 85 ? 11.225 1.640 -4.120 1.00 97.94 85 ILE A C 1
ATOM 665 O O . ILE A 1 85 ? 12.082 2.264 -3.491 1.00 97.94 85 ILE A O 1
ATOM 669 N N . GLY A 1 86 ? 11.235 0.316 -4.237 1.00 96.25 86 GLY A N 1
ATOM 670 C CA . GLY A 1 86 ? 12.287 -0.558 -3.727 1.00 96.25 86 GLY A CA 1
ATOM 671 C C . GLY A 1 86 ? 13.458 -0.683 -4.700 1.00 96.25 86 GLY A C 1
ATOM 672 O O . GLY A 1 86 ? 13.324 -0.431 -5.897 1.00 96.25 86 GLY A O 1
ATOM 673 N N . ASN A 1 87 ? 14.620 -1.092 -4.184 1.00 95.62 87 ASN A N 1
ATOM 674 C CA . ASN A 1 87 ? 15.854 -1.273 -4.959 1.00 95.62 87 ASN A CA 1
ATOM 675 C C . ASN A 1 87 ? 16.237 -0.049 -5.807 1.00 95.62 87 ASN A C 1
ATOM 677 O O . ASN A 1 87 ? 16.732 -0.178 -6.920 1.00 95.62 87 ASN A O 1
ATOM 681 N N . ILE A 1 88 ? 16.037 1.156 -5.266 1.00 95.81 88 ILE A N 1
ATOM 682 C CA . ILE A 1 88 ? 16.239 2.420 -5.991 1.00 95.81 88 ILE A CA 1
ATOM 683 C C . ILE A 1 88 ? 17.647 2.576 -6.596 1.00 95.81 88 ILE A C 1
ATOM 685 O O . ILE A 1 88 ? 17.816 3.264 -7.598 1.00 95.81 88 ILE A O 1
ATOM 689 N N . HIS A 1 89 ? 18.649 1.908 -6.017 1.00 95.44 89 HIS A N 1
ATOM 690 C CA . HIS A 1 89 ? 20.029 1.881 -6.506 1.00 95.44 89 HIS A CA 1
ATOM 691 C C . HIS A 1 89 ? 20.197 1.135 -7.844 1.00 95.44 89 HIS A C 1
ATOM 693 O O . HIS A 1 89 ? 21.229 1.291 -8.487 1.00 95.44 89 HIS A O 1
ATOM 699 N N . LEU A 1 90 ? 19.202 0.346 -8.265 1.00 95.88 90 LEU A N 1
ATOM 700 C CA . LEU A 1 90 ? 19.174 -0.361 -9.549 1.00 95.88 90 LEU A CA 1
ATOM 701 C C . LEU A 1 90 ? 18.511 0.454 -10.671 1.00 95.88 90 LEU A C 1
ATOM 703 O O . LEU A 1 90 ? 18.516 0.015 -11.820 1.00 95.88 90 LEU A O 1
ATOM 707 N N . LEU A 1 91 ? 17.923 1.616 -10.358 1.00 96.56 91 LEU A N 1
ATOM 708 C CA . LEU A 1 91 ? 17.297 2.470 -11.366 1.00 96.56 91 LEU A CA 1
ATOM 709 C C . LEU A 1 91 ? 18.343 3.118 -12.274 1.00 96.56 91 LEU A C 1
ATOM 711 O O . LEU A 1 91 ? 19.394 3.574 -11.821 1.00 96.56 91 LEU A O 1
ATOM 715 N N . SER A 1 92 ? 18.006 3.231 -13.554 1.00 95.75 92 SER A N 1
ATOM 716 C CA . SER A 1 92 ? 18.853 3.839 -14.579 1.00 95.75 92 SER A CA 1
ATOM 717 C C . SER A 1 92 ? 18.343 5.207 -15.039 1.00 95.75 92 SER A C 1
ATOM 719 O O . SER A 1 92 ? 17.335 5.733 -14.549 1.00 95.75 92 SER A O 1
ATOM 721 N N . LYS A 1 93 ? 19.085 5.819 -15.971 1.00 94.69 93 LYS A N 1
ATOM 722 C CA . LYS A 1 93 ? 18.630 6.998 -16.721 1.00 94.69 93 LYS A CA 1
ATOM 723 C C . LYS A 1 93 ? 17.442 6.629 -17.618 1.00 94.69 93 LYS A C 1
ATOM 725 O O . LYS A 1 93 ? 17.069 5.466 -17.728 1.00 94.69 93 LYS A O 1
ATOM 730 N N . ASP A 1 94 ? 16.839 7.637 -18.233 1.00 93.75 94 ASP A N 1
ATOM 731 C CA . ASP A 1 94 ? 15.721 7.421 -19.145 1.00 93.75 94 ASP A CA 1
ATOM 732 C C . ASP A 1 94 ? 16.109 6.552 -20.341 1.00 93.75 94 ASP A C 1
ATOM 734 O O . ASP A 1 94 ? 17.273 6.516 -20.752 1.00 93.75 94 ASP A O 1
ATOM 738 N N . TYR A 1 95 ? 15.114 5.829 -20.863 1.00 90.69 95 TYR A N 1
ATOM 739 C CA . TYR A 1 95 ? 15.276 5.027 -22.068 1.00 90.69 95 TYR A CA 1
ATOM 740 C C . TYR A 1 95 ? 15.756 5.938 -23.205 1.00 90.69 95 TYR A C 1
ATOM 742 O O . TYR A 1 95 ? 15.231 7.040 -23.373 1.00 90.69 95 TYR A O 1
ATOM 750 N N . SER A 1 96 ? 16.809 5.498 -23.895 1.00 78.56 96 SER A N 1
ATOM 751 C CA . SER A 1 96 ? 17.432 6.222 -25.010 1.00 78.56 96 SER A CA 1
ATOM 752 C C . SER A 1 96 ? 16.589 6.152 -26.274 1.00 78.56 96 SER A C 1
ATOM 754 O O . SER A 1 96 ? 15.891 5.127 -26.446 1.00 78.56 96 SER A O 1
#